Protein AF-A0A453PDQ5-F1 (afdb_monomer_lite)

Secondary structure (DSSP, 8-state):
--------EE---TTTS-S----TT--EEEEEEEEEEEETTEEEEEEEEEEE---

Organism: Aegilops tauschii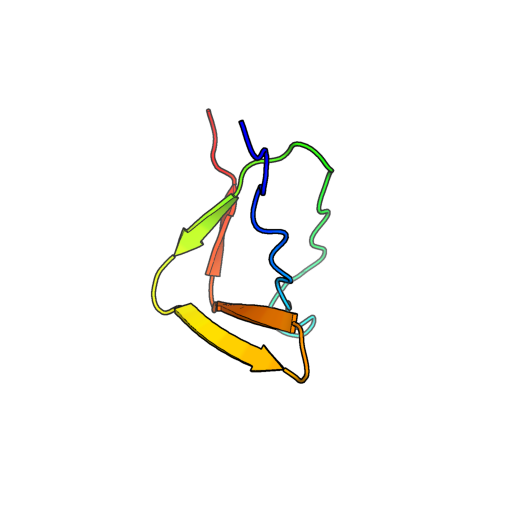 subsp. strangulata (NCBI:txid200361)

Sequence (55 aa):
MDDSSSKRTIIFSPKICDNVDLVEGNIIHIHPPWKEVKVKEEEVMLCTYFSHHLA

pLDDT: mean 75.03, std 11.44, range [40.31, 89.81]

Radius of gyration: 12.59 Å; chains: 1; bounding box: 28×24×34 Å

Structure (mmCIF, N/CA/C/O backbone):
data_AF-A0A453PDQ5-F1
#
_entry.id   AF-A0A453PDQ5-F1
#
loop_
_atom_site.group_PDB
_atom_site.id
_atom_site.type_symbol
_atom_site.label_atom_id
_atom_site.label_alt_id
_atom_site.label_comp_id
_atom_site.label_asym_id
_atom_site.label_entity_id
_atom_site.label_seq_id
_atom_site.pdbx_PDB_ins_code
_atom_site.Cartn_x
_atom_site.Cartn_y
_atom_site.Cartn_z
_atom_site.occupancy
_atom_site.B_iso_or_equiv
_atom_site.auth_seq_id
_atom_site.auth_comp_id
_atom_site.auth_asym_id
_atom_site.auth_atom_id
_atom_site.pdbx_PDB_model_num
ATOM 1 N N . MET A 1 1 ? 13.238 -11.874 24.047 1.00 40.31 1 MET A N 1
ATOM 2 C CA . MET A 1 1 ? 13.487 -10.788 23.083 1.00 40.31 1 MET A CA 1
ATOM 3 C C . MET A 1 1 ? 12.215 -10.710 22.278 1.00 40.31 1 MET A C 1
ATOM 5 O O . MET A 1 1 ? 11.875 -11.699 21.648 1.00 40.31 1 MET A O 1
ATOM 9 N N . ASP A 1 2 ? 11.428 -9.670 22.521 1.00 47.22 2 ASP A N 1
ATOM 10 C CA . ASP A 1 2 ? 10.073 -9.523 21.995 1.00 47.22 2 ASP A CA 1
ATOM 11 C C . ASP A 1 2 ? 10.170 -9.278 20.487 1.00 47.22 2 ASP A C 1
ATOM 13 O O . ASP A 1 2 ? 10.544 -8.190 20.056 1.00 47.22 2 ASP A O 1
ATOM 17 N N . ASP A 1 3 ? 9.913 -10.317 19.695 1.00 50.62 3 ASP A N 1
ATOM 18 C CA . ASP A 1 3 ? 9.751 -10.240 18.239 1.00 50.62 3 ASP A CA 1
ATOM 19 C C . ASP A 1 3 ? 8.388 -9.610 17.914 1.00 50.62 3 ASP A C 1
ATOM 21 O O . ASP A 1 3 ? 7.567 -10.147 17.173 1.00 50.62 3 ASP A O 1
ATOM 25 N N . SER A 1 4 ? 8.115 -8.454 18.521 1.00 55.62 4 SER A N 1
ATOM 26 C CA . SER A 1 4 ? 7.014 -7.579 18.142 1.00 55.62 4 SER A CA 1
ATOM 27 C C . SER A 1 4 ? 7.417 -6.865 16.854 1.00 55.62 4 SER A C 1
ATOM 29 O O . SER A 1 4 ? 7.601 -5.648 16.797 1.00 55.62 4 SER A O 1
ATOM 31 N N . SER A 1 5 ? 7.605 -7.658 15.794 1.00 59.28 5 SER A N 1
ATOM 32 C CA . SER A 1 5 ? 7.446 -7.182 14.430 1.00 59.28 5 SER A CA 1
ATOM 33 C C . SER A 1 5 ? 6.074 -6.531 14.397 1.00 59.28 5 SER A C 1
ATOM 35 O O . SER A 1 5 ? 5.043 -7.201 14.491 1.00 59.28 5 SER A O 1
ATOM 37 N N . SER A 1 6 ? 6.065 -5.201 14.433 1.00 65.69 6 SER A N 1
ATOM 38 C CA . SER A 1 6 ? 4.854 -4.414 14.602 1.00 65.69 6 SER A CA 1
ATOM 39 C C . SER A 1 6 ? 4.004 -4.675 13.369 1.00 65.69 6 SER A C 1
ATOM 41 O O . SER A 1 6 ? 4.267 -4.129 12.297 1.00 65.69 6 SER A O 1
ATOM 43 N N . LYS A 1 7 ? 3.034 -5.586 13.485 1.00 69.69 7 LYS A N 1
ATOM 44 C CA . LYS A 1 7 ? 2.151 -5.938 12.380 1.00 69.69 7 LYS A CA 1
ATOM 45 C C . LYS A 1 7 ? 1.369 -4.682 12.018 1.00 69.69 7 LYS A C 1
ATOM 47 O O . LYS A 1 7 ? 0.515 -4.237 12.777 1.00 69.69 7 LYS A 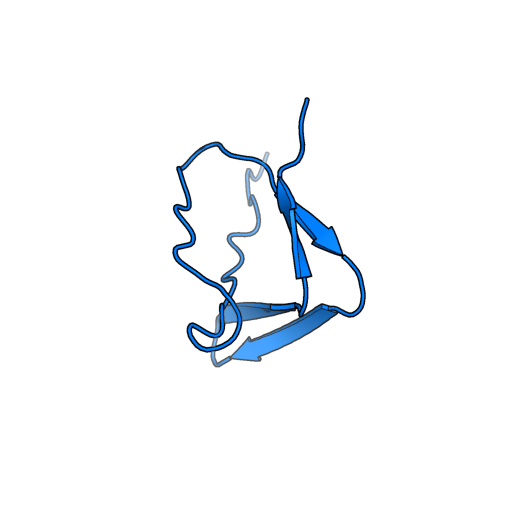O 1
ATOM 52 N N . ARG A 1 8 ? 1.705 -4.091 10.874 1.00 71.69 8 ARG A N 1
ATOM 53 C CA . ARG A 1 8 ? 1.084 -2.867 10.367 1.00 71.69 8 ARG A CA 1
ATOM 54 C C . ARG A 1 8 ? 0.106 -3.226 9.266 1.00 71.69 8 ARG A C 1
ATOM 56 O O . ARG A 1 8 ? 0.425 -4.007 8.370 1.00 71.69 8 ARG A O 1
ATOM 63 N N . THR A 1 9 ? -1.072 -2.625 9.321 1.00 74.38 9 THR A N 1
ATOM 64 C CA . THR A 1 9 ? -2.062 -2.750 8.255 1.00 74.38 9 THR A CA 1
ATOM 65 C C . THR A 1 9 ? -1.793 -1.659 7.219 1.00 74.38 9 THR A C 1
ATOM 67 O O . THR A 1 9 ? -1.752 -0.471 7.549 1.00 74.38 9 THR A O 1
ATOM 70 N N . ILE A 1 10 ? -1.607 -2.052 5.959 1.00 73.25 10 ILE A N 1
ATOM 71 C CA . ILE A 1 10 ? -1.471 -1.129 4.825 1.00 73.25 10 ILE A CA 1
ATOM 72 C C . ILE A 1 10 ? -2.761 -1.199 4.010 1.00 73.25 10 ILE A C 1
ATOM 74 O O . ILE A 1 10 ? -3.221 -2.287 3.667 1.00 73.25 10 ILE A O 1
ATOM 78 N N . ILE A 1 11 ? -3.354 -0.042 3.713 1.00 73.31 11 ILE A N 1
ATOM 79 C CA . ILE A 1 11 ? -4.578 0.052 2.911 1.00 73.31 11 ILE A CA 1
ATOM 80 C C . ILE A 1 11 ? -4.233 0.610 1.532 1.00 73.31 11 ILE A C 1
ATOM 82 O O . ILE A 1 11 ? -3.649 1.688 1.425 1.00 73.31 11 ILE A O 1
ATOM 86 N N . PHE A 1 12 ? -4.666 -0.092 0.485 1.00 71.25 12 PHE A N 1
ATOM 87 C CA . PHE A 1 12 ? -4.517 0.332 -0.905 1.00 71.25 12 PHE A CA 1
ATOM 88 C C . PHE A 1 12 ? -5.853 0.801 -1.473 1.00 71.25 12 PHE A C 1
ATOM 90 O O . PHE A 1 12 ? -6.906 0.227 -1.190 1.00 71.25 12 PHE A O 1
ATOM 97 N N . SER A 1 13 ? -5.814 1.848 -2.296 1.00 68.50 13 SER A N 1
ATOM 98 C CA . SER A 1 13 ? -6.978 2.264 -3.075 1.00 68.50 13 SER A CA 1
ATOM 99 C C . SER A 1 13 ? -6.989 1.490 -4.396 1.00 68.50 13 SER A C 1
ATOM 101 O O . SER A 1 13 ? -6.135 1.763 -5.241 1.00 68.50 13 SER A O 1
ATOM 103 N N . PRO A 1 14 ? -7.965 0.597 -4.644 1.00 64.19 14 PRO A N 1
ATOM 104 C CA . PRO A 1 14 ? -8.034 -0.179 -5.888 1.00 64.19 14 PRO A CA 1
ATOM 105 C C . PRO A 1 14 ? -8.312 0.684 -7.130 1.00 64.19 14 PRO A C 1
ATOM 107 O O . PRO A 1 14 ? -8.258 0.203 -8.250 1.00 64.19 14 PRO A O 1
ATOM 110 N N . LYS A 1 15 ? -8.643 1.972 -6.954 1.00 68.25 15 LYS A N 1
ATOM 111 C CA . LYS A 1 15 ? -8.782 2.924 -8.069 1.00 68.25 15 LYS A CA 1
ATOM 112 C C . LYS A 1 15 ? -7.436 3.450 -8.577 1.00 68.25 15 LYS A C 1
ATOM 114 O O . LYS A 1 15 ? -7.396 4.052 -9.642 1.00 68.25 15 LYS A O 1
ATOM 119 N N . ILE A 1 16 ? -6.388 3.327 -7.763 1.00 66.19 16 ILE A N 1
ATOM 120 C CA . ILE A 1 16 ? -5.057 3.901 -8.008 1.00 66.19 16 ILE A CA 1
ATOM 121 C C . ILE A 1 16 ? -4.041 2.778 -8.198 1.00 66.19 16 ILE A C 1
ATOM 123 O O . ILE A 1 16 ? -3.185 2.851 -9.073 1.00 66.19 16 ILE A O 1
ATOM 127 N N . CYS A 1 17 ? -4.146 1.743 -7.373 1.00 63.22 17 CYS A N 1
ATOM 128 C CA . CYS A 1 17 ? -3.359 0.537 -7.500 1.00 63.22 17 CYS A CA 1
ATOM 129 C C . CYS A 1 17 ? -4.040 -0.383 -8.521 1.00 63.22 17 CYS A C 1
ATOM 131 O O . CYS A 1 17 ? -5.189 -0.770 -8.311 1.00 63.22 17 CYS A O 1
ATOM 133 N N . ASP A 1 18 ? -3.333 -0.709 -9.607 1.00 65.88 18 ASP A N 1
ATOM 134 C CA . ASP A 1 18 ? -3.678 -1.834 -10.490 1.00 65.88 18 ASP A CA 1
ATOM 135 C C . ASP A 1 18 ? -3.572 -3.163 -9.703 1.00 65.88 18 ASP A C 1
ATOM 137 O O . ASP A 1 18 ? -3.379 -3.131 -8.489 1.00 65.88 18 ASP A O 1
ATOM 141 N N . ASN A 1 19 ? -3.690 -4.333 -10.334 1.00 66.94 19 ASN A N 1
ATOM 142 C CA . ASN A 1 19 ? -3.512 -5.620 -9.642 1.00 66.94 19 ASN A CA 1
ATOM 143 C C . ASN A 1 19 ? -2.202 -5.654 -8.823 1.00 66.94 19 ASN A C 1
ATOM 145 O O . ASN A 1 19 ? -1.108 -5.760 -9.378 1.00 66.94 19 ASN A O 1
ATOM 149 N N . VAL A 1 20 ? -2.320 -5.549 -7.494 1.00 65.81 20 VAL A N 1
ATOM 150 C CA . VAL A 1 20 ? -1.199 -5.668 -6.555 1.00 65.81 20 VAL A CA 1
ATOM 151 C C . VAL A 1 20 ? -1.211 -7.074 -5.978 1.00 65.81 20 VAL A C 1
ATOM 153 O O . VAL A 1 20 ? -1.985 -7.369 -5.067 1.00 65.81 20 VAL A O 1
ATOM 156 N N . ASP A 1 21 ? -0.310 -7.919 -6.465 1.00 69.94 21 ASP A N 1
ATOM 157 C CA . ASP A 1 21 ? -0.035 -9.211 -5.846 1.00 69.94 21 ASP A CA 1
ATOM 158 C C . ASP A 1 21 ? 0.955 -9.024 -4.688 1.00 69.94 21 ASP A C 1
ATOM 160 O O . ASP A 1 21 ? 2.170 -8.903 -4.873 1.00 69.94 21 ASP A O 1
ATOM 164 N N . LEU A 1 22 ? 0.430 -8.980 -3.460 1.00 71.69 22 LEU A N 1
ATOM 165 C CA . LEU A 1 22 ? 1.247 -9.026 -2.248 1.00 71.69 22 LEU A CA 1
ATOM 166 C C . LEU A 1 22 ? 1.557 -10.480 -1.906 1.00 71.69 22 LEU A C 1
ATOM 168 O O . LEU A 1 22 ? 0.695 -11.222 -1.441 1.00 71.69 22 LEU A O 1
ATOM 172 N N . VAL A 1 23 ? 2.808 -10.869 -2.122 1.00 76.06 23 VAL A N 1
ATOM 173 C CA . VAL A 1 23 ? 3.325 -12.180 -1.724 1.00 76.06 23 VAL A CA 1
ATOM 174 C C . VAL A 1 23 ? 4.003 -12.056 -0.365 1.00 76.06 23 VAL A C 1
ATOM 176 O O . VAL A 1 23 ? 4.828 -11.164 -0.151 1.00 76.06 23 VAL A O 1
ATOM 179 N N . GLU A 1 24 ? 3.648 -12.945 0.561 1.00 76.19 24 GLU A N 1
ATOM 180 C CA . GLU A 1 24 ? 4.292 -13.027 1.872 1.00 76.19 24 GLU A CA 1
ATOM 181 C C . GLU A 1 24 ? 5.810 -13.217 1.712 1.00 76.19 24 GLU A C 1
ATOM 183 O O . GLU A 1 24 ? 6.267 -14.028 0.909 1.00 76.19 24 GLU A O 1
ATOM 188 N N . GLY A 1 25 ? 6.596 -12.433 2.454 1.00 76.00 25 GLY A N 1
ATOM 189 C CA . GLY A 1 25 ? 8.060 -12.419 2.360 1.00 76.00 25 GLY A CA 1
ATOM 190 C C . GLY A 1 25 ? 8.641 -11.355 1.420 1.00 76.00 25 GLY A C 1
ATOM 191 O O . GLY A 1 25 ? 9.832 -11.063 1.518 1.00 76.00 25 GLY A O 1
ATOM 192 N N . ASN A 1 26 ? 7.833 -10.711 0.571 1.00 78.44 26 ASN A N 1
ATOM 193 C CA . ASN A 1 26 ? 8.306 -9.583 -0.232 1.00 78.44 26 ASN A CA 1
ATOM 194 C C . ASN A 1 26 ? 8.508 -8.327 0.626 1.00 78.44 26 ASN A C 1
ATOM 196 O O . ASN A 1 26 ? 7.627 -7.918 1.383 1.00 78.44 26 ASN A O 1
ATOM 200 N N . ILE A 1 27 ? 9.652 -7.667 0.440 1.00 81.94 27 ILE A N 1
ATOM 201 C CA . ILE A 1 27 ? 9.950 -6.376 1.064 1.00 81.94 27 ILE A CA 1
ATOM 202 C C . ILE A 1 27 ? 9.546 -5.262 0.097 1.00 81.94 27 ILE A C 1
ATOM 204 O O . ILE A 1 27 ? 9.890 -5.283 -1.088 1.00 81.94 27 ILE A O 1
ATOM 208 N N . ILE A 1 28 ? 8.826 -4.267 0.608 1.00 83.00 28 ILE A N 1
ATOM 209 C CA . ILE A 1 28 ? 8.442 -3.067 -0.139 1.00 83.00 28 ILE A CA 1
ATOM 210 C C . ILE A 1 28 ? 9.024 -1.819 0.522 1.00 83.00 28 ILE A C 1
ATOM 212 O O . ILE A 1 28 ? 9.223 -1.769 1.734 1.00 83.00 28 ILE A O 1
ATOM 216 N N . HIS A 1 29 ? 9.274 -0.795 -0.283 1.00 85.75 29 HIS A N 1
ATOM 217 C CA . HIS A 1 29 ? 9.679 0.527 0.162 1.00 85.75 29 HIS A CA 1
ATOM 218 C C . HIS A 1 29 ? 8.501 1.490 0.014 1.00 85.75 29 HIS A C 1
ATOM 220 O O . HIS A 1 29 ? 7.978 1.667 -1.085 1.00 85.75 29 HIS A O 1
ATOM 226 N N . ILE A 1 30 ? 8.083 2.103 1.119 1.00 85.81 30 ILE A N 1
ATOM 227 C CA . ILE A 1 30 ? 7.002 3.090 1.145 1.00 85.81 30 ILE A CA 1
ATOM 228 C C . ILE A 1 30 ? 7.612 4.479 0.980 1.00 85.81 30 ILE A C 1
ATOM 230 O O . ILE A 1 30 ? 8.431 4.903 1.796 1.00 85.81 30 ILE A O 1
ATOM 234 N N . HIS A 1 31 ? 7.203 5.199 -0.062 1.00 84.81 31 HIS A N 1
ATOM 235 C CA . HIS A 1 31 ? 7.745 6.523 -0.359 1.00 84.81 31 HIS A CA 1
ATOM 236 C C . HIS A 1 31 ? 6.906 7.616 0.320 1.00 84.81 31 HIS A C 1
ATOM 238 O O . HIS A 1 31 ? 5.675 7.529 0.325 1.00 84.81 31 HIS A O 1
ATOM 244 N N . P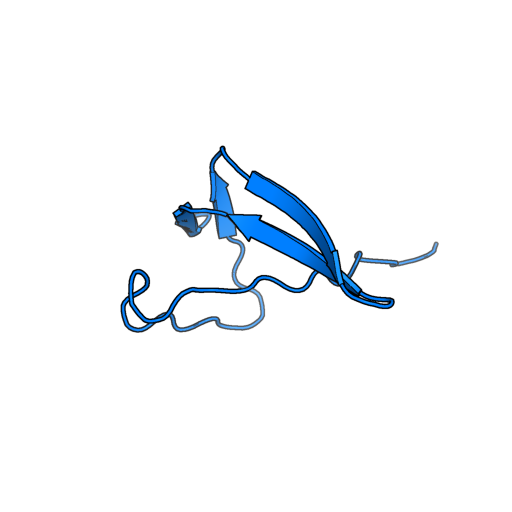RO A 1 32 ? 7.529 8.666 0.887 1.00 86.75 32 PRO A N 1
ATOM 245 C CA . PRO A 1 32 ? 6.802 9.841 1.354 1.00 86.75 32 PRO A CA 1
ATOM 246 C C . PRO A 1 32 ? 6.003 10.519 0.218 1.00 86.75 32 PRO A C 1
ATOM 248 O O . PRO A 1 32 ? 6.477 10.550 -0.919 1.00 86.75 32 PRO A O 1
ATOM 251 N N . PRO A 1 33 ? 4.839 11.129 0.514 1.00 89.81 33 PRO A N 1
ATOM 252 C CA . PRO A 1 33 ? 4.253 11.290 1.842 1.00 89.81 33 PRO A CA 1
ATOM 253 C C . PRO A 1 33 ? 3.480 10.047 2.309 1.00 89.81 33 PRO A C 1
ATOM 255 O O . PRO A 1 33 ? 2.680 9.467 1.576 1.00 89.81 33 PRO A O 1
ATOM 258 N N . TRP A 1 34 ? 3.663 9.694 3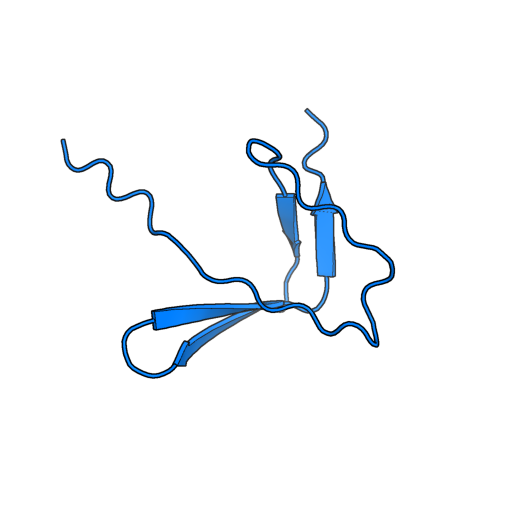.580 1.00 88.00 34 TRP A N 1
ATOM 259 C CA . TRP A 1 34 ? 2.867 8.687 4.277 1.00 88.00 34 TRP A CA 1
ATOM 260 C C . TRP A 1 34 ? 2.352 9.242 5.607 1.00 88.00 34 TRP A C 1
ATOM 262 O O . TRP A 1 34 ? 2.869 10.232 6.130 1.00 88.00 34 TRP A O 1
ATOM 272 N N . LYS A 1 35 ? 1.293 8.630 6.136 1.00 87.81 35 LYS A N 1
ATOM 273 C CA . LYS A 1 35 ? 0.670 9.011 7.403 1.00 87.81 35 LYS A CA 1
ATOM 274 C C . LYS A 1 35 ? 0.226 7.775 8.168 1.00 87.81 35 LYS A C 1
ATOM 276 O O . LYS A 1 35 ? -0.542 6.970 7.651 1.00 87.81 35 LYS A O 1
ATOM 281 N N . GLU A 1 36 ? 0.656 7.671 9.415 1.00 88.56 36 GLU A N 1
ATOM 282 C CA . GLU A 1 36 ? 0.126 6.685 10.352 1.00 88.56 36 GLU A CA 1
ATOM 283 C C . GLU A 1 36 ? -1.172 7.223 10.971 1.00 88.56 36 GLU A C 1
ATOM 285 O O . GLU A 1 36 ? -1.259 8.382 11.392 1.00 88.56 36 GLU A O 1
ATOM 290 N N . VAL A 1 37 ? -2.215 6.399 10.973 1.00 87.12 37 VAL A N 1
ATOM 291 C CA . VAL A 1 37 ? -3.522 6.708 11.552 1.00 87.12 37 VAL A CA 1
ATOM 292 C C . VAL A 1 37 ? -3.964 5.555 12.442 1.00 87.12 37 VAL A C 1
ATOM 294 O O . VAL A 1 37 ? -3.858 4.388 12.073 1.00 87.12 37 VAL A O 1
ATOM 297 N N . LYS A 1 38 ? -4.490 5.878 13.623 1.00 86.88 38 LYS A N 1
ATOM 298 C CA . LYS A 1 38 ? -5.076 4.881 14.515 1.00 86.88 38 LYS A CA 1
ATOM 299 C C . LYS A 1 38 ? -6.540 4.675 14.141 1.00 86.88 38 LYS A C 1
ATOM 301 O O . LYS A 1 38 ? -7.347 5.595 14.278 1.00 86.88 38 LYS A O 1
ATOM 306 N N . VAL A 1 39 ? -6.882 3.483 13.663 1.00 83.88 39 VAL A N 1
ATOM 307 C CA . VAL A 1 39 ? -8.260 3.095 13.348 1.00 83.88 39 VAL A CA 1
ATOM 308 C C . VAL A 1 39 ? -8.684 2.052 14.372 1.00 83.88 39 VAL A C 1
ATOM 310 O O . VAL A 1 39 ? -8.265 0.901 14.316 1.00 83.88 39 VAL A O 1
ATOM 313 N N . LYS A 1 40 ? -9.524 2.464 15.329 1.00 85.88 40 LYS A N 1
ATOM 314 C CA . LYS A 1 40 ? -9.874 1.662 16.515 1.00 85.88 40 LYS A CA 1
ATOM 315 C C . LYS A 1 40 ? -8.618 1.297 17.328 1.00 85.88 40 LYS A C 1
ATOM 317 O O . LYS A 1 40 ? -7.974 2.190 17.878 1.00 85.88 40 LYS A O 1
ATOM 322 N N . GLU A 1 41 ? -8.286 0.013 17.409 1.00 85.00 41 GLU A N 1
ATOM 323 C CA . GLU A 1 41 ? -7.121 -0.525 18.119 1.00 85.00 41 GLU A CA 1
ATOM 324 C C . GLU A 1 41 ? -5.969 -0.886 17.168 1.00 85.00 41 GLU A C 1
ATOM 326 O O . GLU A 1 41 ? -4.923 -1.328 17.629 1.00 85.00 41 GLU A O 1
ATOM 331 N N . GLU A 1 42 ? -6.126 -0.654 15.859 1.00 80.88 42 GLU A N 1
ATOM 332 C CA . GLU A 1 42 ? -5.105 -0.944 14.853 1.00 80.88 42 GLU A CA 1
ATOM 333 C C . GLU A 1 42 ? -4.368 0.322 14.405 1.00 80.88 42 GLU A C 1
ATOM 335 O O . GLU A 1 42 ? -4.962 1.388 14.197 1.00 80.88 42 GLU A O 1
ATOM 340 N N . GLU A 1 43 ? -3.058 0.191 14.214 1.00 81.81 43 GLU A N 1
ATOM 341 C CA . GLU A 1 43 ? -2.238 1.193 13.542 1.00 81.81 43 GLU A CA 1
ATOM 342 C C . GLU A 1 43 ? -2.220 0.911 12.041 1.00 81.81 43 GLU A C 1
ATOM 344 O O . GLU A 1 43 ? -1.778 -0.143 11.576 1.00 81.81 43 GLU A O 1
ATOM 349 N N . VAL A 1 44 ? -2.720 1.876 11.275 1.00 84.12 44 VAL A N 1
ATOM 350 C CA . VAL A 1 44 ? -2.829 1.793 9.822 1.00 84.12 44 VAL A CA 1
ATOM 351 C C . VAL A 1 44 ? -1.898 2.817 9.195 1.00 84.12 44 VAL A C 1
ATOM 353 O O . VAL A 1 44 ? -1.906 3.988 9.574 1.00 84.12 44 VAL A O 1
ATOM 356 N N . MET A 1 45 ? -1.130 2.404 8.192 1.00 85.12 45 MET A N 1
ATOM 357 C CA . MET A 1 45 ? -0.310 3.321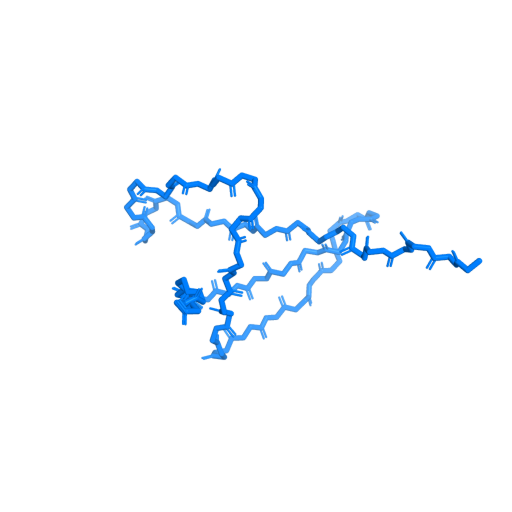 7.407 1.00 85.12 45 MET A CA 1
ATOM 358 C C . MET A 1 45 ? -0.980 3.632 6.071 1.00 85.12 45 MET A C 1
ATOM 360 O O . MET A 1 45 ? -1.286 2.738 5.282 1.00 85.12 45 MET A O 1
ATOM 364 N N . LEU A 1 46 ? -1.182 4.922 5.812 1.00 84.00 46 LEU A N 1
ATOM 365 C CA . LEU A 1 46 ? -1.651 5.447 4.537 1.00 84.00 46 LEU A CA 1
ATOM 366 C C . LEU A 1 46 ? -0.452 5.953 3.739 1.00 84.00 46 LEU A C 1
ATOM 368 O O . LEU A 1 46 ? 0.318 6.775 4.233 1.00 84.00 46 LEU A O 1
ATOM 372 N N . CYS A 1 47 ? -0.315 5.500 2.500 1.00 82.69 47 CYS A N 1
ATOM 373 C CA . CYS A 1 47 ? 0.702 5.980 1.570 1.00 82.69 47 CYS A CA 1
ATOM 374 C C . CYS A 1 47 ? 0.103 6.147 0.172 1.00 82.69 47 CYS A C 1
ATOM 376 O O . CYS A 1 47 ? -0.928 5.554 -0.148 1.00 82.69 47 CYS A O 1
ATOM 378 N N . THR A 1 48 ? 0.730 6.984 -0.651 1.00 80.94 48 THR A N 1
ATOM 379 C CA . THR A 1 48 ? 0.317 7.189 -2.047 1.00 80.94 48 THR A CA 1
ATOM 380 C C . THR A 1 48 ? 1.097 6.317 -3.022 1.00 80.94 48 THR A C 1
ATOM 382 O O . THR A 1 48 ? 0.596 6.032 -4.107 1.00 80.94 48 THR A O 1
ATOM 385 N N . TYR A 1 49 ? 2.313 5.905 -2.653 1.00 81.31 49 TYR A N 1
ATOM 386 C CA . TYR A 1 49 ? 3.211 5.158 -3.521 1.00 81.31 49 TYR A CA 1
ATOM 387 C C . TYR A 1 49 ? 4.151 4.250 -2.719 1.00 81.31 49 TYR A C 1
ATOM 389 O O . TYR A 1 49 ? 4.712 4.644 -1.694 1.00 81.31 49 TYR A O 1
ATOM 397 N N . PHE A 1 50 ? 4.355 3.040 -3.228 1.00 84.06 50 PHE A N 1
ATOM 398 C CA . PHE A 1 50 ? 5.354 2.091 -2.756 1.00 84.06 50 PHE A CA 1
ATOM 399 C C . PHE A 1 50 ? 6.020 1.428 -3.964 1.00 84.06 50 PHE A C 1
ATOM 401 O O . PHE A 1 50 ? 5.459 1.396 -5.058 1.00 84.06 50 PHE A O 1
ATOM 408 N N . SER A 1 51 ? 7.215 0.888 -3.769 1.00 83.75 51 SER A N 1
ATOM 409 C CA . SER A 1 51 ? 7.912 0.085 -4.773 1.00 83.75 51 SER A CA 1
ATOM 410 C C . SER A 1 51 ? 8.420 -1.205 -4.148 1.00 83.75 51 SER A C 1
ATOM 412 O O . SER A 1 51 ? 8.628 -1.266 -2.937 1.00 83.75 51 SER A O 1
ATOM 414 N N . HIS A 1 52 ? 8.675 -2.232 -4.954 1.00 82.75 52 HIS A N 1
ATOM 415 C CA . HIS A 1 52 ? 9.423 -3.386 -4.462 1.00 82.75 52 HIS A CA 1
ATOM 416 C C . HIS A 1 52 ? 10.811 -2.943 -4.003 1.00 82.75 52 HIS A C 1
ATOM 418 O O . HIS A 1 52 ? 11.446 -2.089 -4.630 1.00 82.75 52 HIS A O 1
ATOM 424 N N . HIS A 1 53 ? 11.277 -3.519 -2.901 1.00 76.94 53 HIS A N 1
ATOM 425 C CA . HIS A 1 53 ? 12.684 -3.472 -2.566 1.00 76.94 53 HIS A CA 1
ATOM 426 C C . HIS A 1 53 ? 13.369 -4.548 -3.409 1.00 76.94 53 HIS A C 1
ATOM 428 O O . HIS A 1 53 ? 13.326 -5.730 -3.080 1.00 76.94 53 HIS A O 1
ATOM 434 N N . LEU A 1 54 ? 13.907 -4.144 -4.560 1.00 61.94 54 LEU A N 1
ATOM 435 C CA . LEU A 1 54 ? 14.769 -5.010 -5.355 1.00 61.94 54 LEU A CA 1
ATOM 436 C C . LEU A 1 54 ? 16.095 -5.127 -4.597 1.00 61.94 54 LEU A C 1
ATOM 438 O O . LEU A 1 54 ? 16.857 -4.160 -4.557 1.00 61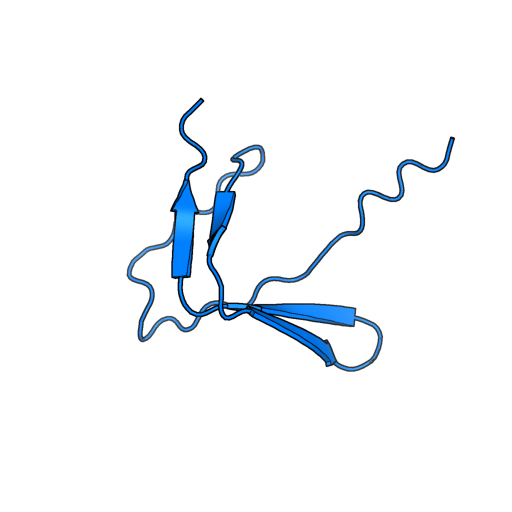.94 54 LEU A O 1
ATOM 442 N N . ALA A 1 55 ? 16.301 -6.267 -3.941 1.00 55.62 55 ALA A N 1
ATOM 443 C CA . ALA A 1 55 ? 17.616 -6.692 -3.474 1.00 55.62 55 ALA A CA 1
ATOM 444 C C . ALA A 1 55 ? 18.409 -7.288 -4.644 1.00 55.62 55 ALA A C 1
ATOM 446 O O . ALA A 1 55 ? 17.781 -7.981 -5.479 1.00 55.62 55 ALA A O 1
#

Foldseek 3Di:
DDPPPPDEAEDDDCVLDPDDDDDPPWDKAADPPKDWDDDPPHIYIYGNDMGTPDD